Protein AF-A0A3M1G1N3-F1 (afdb_monomer)

Secondary structure (DSSP, 8-state):
-GGGHHHHHHHH-----HHHHHHHHHHHHHHGGG---TT--TTGGG-TT---HHHHHHHHHHHHTS--HHHHHHHHHT-SS-SGGGSS----HHHHT-TT---HHHHHHHHHHHHHTT--

Structure (mmCIF, N/CA/C/O backbone):
data_AF-A0A3M1G1N3-F1
#
_entry.id   AF-A0A3M1G1N3-F1
#
loop_
_atom_site.group_PDB
_atom_site.id
_atom_site.type_symbol
_atom_site.label_atom_id
_atom_site.label_alt_id
_atom_site.label_comp_id
_atom_site.label_asym_id
_atom_site.label_entity_id
_atom_site.label_seq_id
_atom_site.pdbx_PDB_ins_code
_atom_site.Cartn_x
_atom_site.Cartn_y
_atom_site.Cartn_z
_atom_site.occupancy
_atom_site.B_iso_or_equiv
_atom_site.auth_seq_id
_atom_site.auth_comp_id
_atom_site.auth_asym_id
_atom_site.auth_atom_id
_atom_site.pdbx_PDB_model_num
ATOM 1 N N . SER A 1 1 ? -2.320 10.941 13.301 1.00 56.50 1 SER A N 1
ATOM 2 C CA . SER A 1 1 ? -1.795 11.360 14.618 1.00 56.50 1 SER A CA 1
ATOM 3 C C . SER A 1 1 ? -2.964 11.698 15.524 1.00 56.50 1 SER A C 1
ATOM 5 O O . SER A 1 1 ? -3.915 12.292 15.027 1.00 56.50 1 SER A O 1
ATOM 7 N N . VAL A 1 2 ? -2.902 11.377 16.822 1.00 63.62 2 VAL A N 1
ATOM 8 C CA . VAL A 1 2 ? -3.923 11.780 17.815 1.00 63.62 2 VAL A CA 1
ATOM 9 C C . VAL A 1 2 ? -4.131 13.301 17.816 1.00 63.62 2 VAL A C 1
ATOM 11 O O . VAL A 1 2 ? -5.254 13.771 17.957 1.00 63.62 2 VAL A O 1
ATOM 14 N N . SER A 1 3 ? -3.088 14.083 17.513 1.00 65.44 3 SER A N 1
ATOM 15 C CA . SER A 1 3 ? -3.191 15.545 17.391 1.00 65.44 3 SER A CA 1
ATOM 16 C C . SER A 1 3 ? -4.186 16.024 16.323 1.00 65.44 3 SER A C 1
ATOM 18 O O . SER A 1 3 ? -4.724 17.121 16.446 1.00 65.44 3 SER A O 1
ATOM 20 N N . GLN A 1 4 ? -4.478 15.211 15.300 1.00 66.12 4 GLN A N 1
ATOM 21 C CA . GLN A 1 4 ? -5.451 15.543 14.249 1.00 66.12 4 GLN A CA 1
ATOM 22 C C . GLN A 1 4 ? -6.906 15.315 14.691 1.00 66.12 4 GLN A C 1
ATOM 24 O O . GLN A 1 4 ? -7.821 15.820 14.045 1.00 66.12 4 GLN A O 1
ATOM 29 N N . LEU A 1 5 ? -7.138 14.585 15.790 1.00 69.56 5 LEU A N 1
ATOM 30 C CA . LEU A 1 5 ? -8.483 14.308 16.304 1.00 69.56 5 LEU A CA 1
ATOM 31 C C . LEU A 1 5 ? -9.124 15.544 16.937 1.00 69.56 5 LEU A C 1
ATOM 33 O O . LEU A 1 5 ? -10.340 15.682 16.882 1.00 69.56 5 LEU A O 1
ATOM 37 N N . ASN A 1 6 ? -8.325 16.478 17.463 1.00 70.06 6 ASN A N 1
ATOM 38 C CA . ASN A 1 6 ? -8.813 17.687 18.139 1.00 70.06 6 ASN A CA 1
ATOM 39 C C . ASN A 1 6 ? -9.802 18.508 17.297 1.00 70.06 6 ASN A C 1
ATOM 41 O O . ASN A 1 6 ? -10.720 19.111 17.850 1.00 70.06 6 ASN A O 1
ATOM 45 N N . LEU A 1 7 ? -9.630 18.514 15.970 1.00 67.88 7 LEU A N 1
ATOM 46 C CA . LEU A 1 7 ? -10.535 19.200 15.051 1.00 67.88 7 LEU A CA 1
ATOM 47 C C . LEU A 1 7 ? -11.930 18.551 15.027 1.00 67.88 7 LEU A C 1
ATOM 49 O O . LEU A 1 7 ? -12.936 19.250 15.082 1.00 67.88 7 LEU A O 1
ATOM 53 N N . TYR A 1 8 ? -11.987 17.219 14.981 1.00 73.44 8 TYR A N 1
ATOM 54 C CA . TYR A 1 8 ? -13.236 16.459 14.863 1.00 73.44 8 TYR A CA 1
ATOM 55 C C . TYR A 1 8 ? -13.933 16.256 16.208 1.00 73.44 8 TYR A C 1
ATOM 57 O O . TYR A 1 8 ? -15.159 16.270 16.279 1.00 73.44 8 TYR A O 1
ATOM 65 N N . LEU A 1 9 ? -13.165 16.132 17.290 1.00 76.56 9 LEU A N 1
ATOM 66 C CA . LEU A 1 9 ? -13.700 15.931 18.635 1.00 76.56 9 LEU A CA 1
ATOM 67 C C . LEU A 1 9 ? -14.551 17.111 19.093 1.00 76.56 9 LEU A C 1
ATOM 69 O O . LEU A 1 9 ? -15.663 16.914 19.577 1.00 76.56 9 LEU A O 1
ATOM 73 N N . ARG A 1 10 ? -14.086 18.340 18.835 1.00 70.81 10 ARG A N 1
ATOM 74 C CA . ARG A 1 10 ? -14.860 19.557 19.117 1.00 70.81 10 ARG A CA 1
ATOM 75 C C . ARG A 1 10 ? -16.199 19.580 18.378 1.00 70.81 10 ARG A C 1
ATOM 77 O O . ARG A 1 10 ? -17.188 20.013 18.953 1.00 70.81 10 ARG A O 1
ATOM 84 N N . ALA A 1 11 ? -16.234 19.096 17.137 1.00 78.56 11 ALA A N 1
ATOM 85 C CA . ALA A 1 11 ? -17.455 19.037 16.334 1.00 78.56 11 ALA A CA 1
ATOM 86 C C . ALA A 1 11 ? -18.400 17.891 16.748 1.00 78.56 11 ALA A C 1
ATOM 88 O O . ALA A 1 11 ? -19.599 17.978 16.511 1.00 78.56 11 ALA A O 1
ATOM 89 N N . SER A 1 12 ? -17.878 16.829 17.371 1.00 80.12 12 SER A N 1
ATOM 90 C CA . SER A 1 12 ? -18.655 15.639 17.750 1.00 80.12 12 SER A CA 1
ATOM 91 C C . SER A 1 12 ? -19.482 15.788 19.033 1.00 80.12 12 SER A C 1
ATOM 93 O O . SER A 1 12 ? -20.348 14.959 19.294 1.00 80.12 12 SER A O 1
ATOM 95 N N . GLY A 1 13 ? -19.204 16.801 19.863 1.00 73.94 13 GLY A N 1
ATOM 96 C CA . GLY A 1 13 ? -19.862 16.992 21.165 1.00 73.94 13 GLY A CA 1
ATOM 97 C C . GLY A 1 13 ? -19.509 15.942 22.231 1.00 73.94 13 GLY A C 1
ATOM 98 O O . GLY A 1 13 ? -19.929 16.075 23.377 1.00 73.94 13 GLY A O 1
ATOM 99 N N . THR A 1 14 ? -18.719 14.921 21.887 1.00 72.44 14 THR A N 1
ATOM 100 C CA . T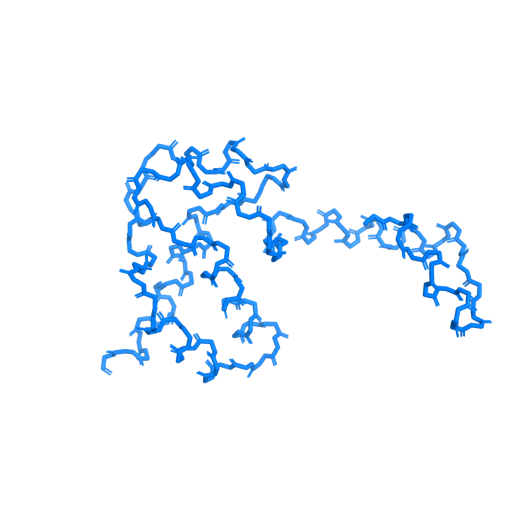HR A 1 14 ? -18.259 13.868 22.800 1.00 72.44 14 THR A CA 1
ATOM 101 C C . THR A 1 14 ? -16.837 14.133 23.290 1.00 72.44 14 THR A C 1
ATOM 103 O O . THR A 1 14 ? -15.973 14.558 22.521 1.00 72.44 14 THR A O 1
ATOM 106 N N . GLY A 1 15 ? -16.583 13.867 24.574 1.00 75.50 15 GLY A N 1
ATOM 107 C CA . GLY A 1 15 ? -15.243 13.948 25.154 1.00 75.50 15 GLY A CA 1
ATOM 108 C C . GLY A 1 15 ? -14.325 12.840 24.632 1.00 75.50 15 GLY A C 1
ATOM 109 O O . GLY A 1 15 ? -14.777 11.731 24.373 1.00 75.50 15 GLY A O 1
ATOM 110 N N . PHE A 1 16 ? -13.036 13.147 24.499 1.00 81.44 16 PHE A N 1
ATOM 111 C CA . PHE A 1 16 ? -11.978 12.186 24.188 1.00 81.44 16 PHE A CA 1
ATOM 112 C C . PHE A 1 16 ? -11.008 12.140 25.352 1.00 81.44 16 PHE A C 1
ATOM 114 O O . PHE A 1 16 ? -10.427 13.167 25.715 1.00 81.44 16 PHE A O 1
ATOM 121 N N . GLY A 1 17 ? -10.862 10.964 25.947 1.00 83.88 17 GLY A N 1
ATOM 122 C CA . GLY A 1 17 ? -10.036 10.766 27.125 1.00 83.88 17 GLY A CA 1
ATOM 123 C C . GLY A 1 17 ? -8.810 9.884 26.878 1.00 83.88 17 GLY A C 1
ATOM 124 O O . GLY A 1 17 ? -8.654 9.271 25.818 1.00 83.88 17 GLY A O 1
ATOM 125 N N . PRO A 1 18 ? -7.951 9.740 27.902 1.00 86.19 18 PRO A N 1
ATOM 126 C C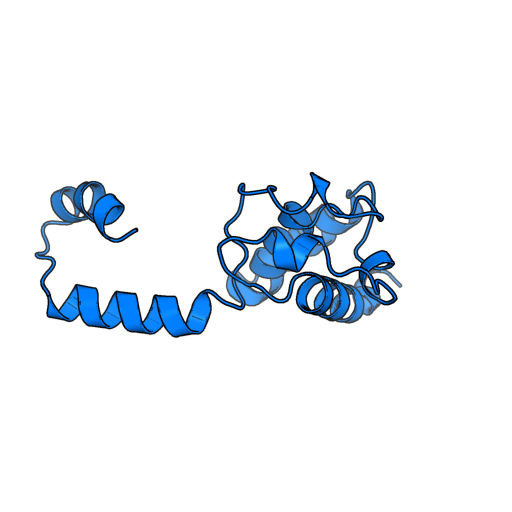A . PRO A 1 18 ? -6.794 8.844 27.859 1.00 86.19 18 PRO A CA 1
ATOM 127 C C . PRO A 1 18 ? -7.147 7.387 27.512 1.00 86.19 18 PRO A C 1
ATOM 129 O O . PRO A 1 18 ? -6.361 6.700 26.855 1.00 86.19 18 PRO A O 1
ATOM 132 N N . SER A 1 19 ? -8.330 6.917 27.924 1.00 87.62 19 SER A N 1
ATOM 133 C CA . SER A 1 19 ? -8.826 5.568 27.622 1.00 87.62 19 SER A CA 1
ATOM 134 C C . SER A 1 19 ? -9.115 5.376 26.131 1.00 87.62 19 SER A C 1
ATOM 136 O O . SER A 1 19 ? -8.691 4.373 25.556 1.00 87.62 19 SER A O 1
ATOM 138 N N . ASP A 1 20 ? -9.755 6.351 25.480 1.00 87.31 20 ASP A N 1
ATOM 139 C CA . ASP A 1 20 ? -10.011 6.320 24.033 1.00 87.31 20 ASP A CA 1
ATOM 140 C C . ASP A 1 20 ? -8.694 6.342 23.256 1.00 87.31 20 ASP A C 1
ATOM 142 O O . ASP A 1 20 ? -8.477 5.571 22.318 1.00 87.31 20 ASP A O 1
ATOM 146 N N . GLU A 1 21 ? -7.756 7.176 23.701 1.00 86.94 21 GLU A N 1
ATOM 147 C CA . GLU A 1 21 ? -6.428 7.262 23.110 1.00 86.94 21 GLU A CA 1
ATOM 148 C C . GLU A 1 21 ? -5.646 5.945 23.240 1.00 86.94 21 GLU A C 1
ATOM 150 O O . GLU A 1 21 ? -4.966 5.520 22.303 1.00 86.94 21 GLU A O 1
ATOM 155 N N . ALA A 1 22 ? -5.753 5.256 24.380 1.00 88.81 22 ALA A N 1
ATOM 156 C CA . ALA A 1 22 ? -5.141 3.945 24.573 1.00 88.81 22 ALA A CA 1
ATOM 157 C C .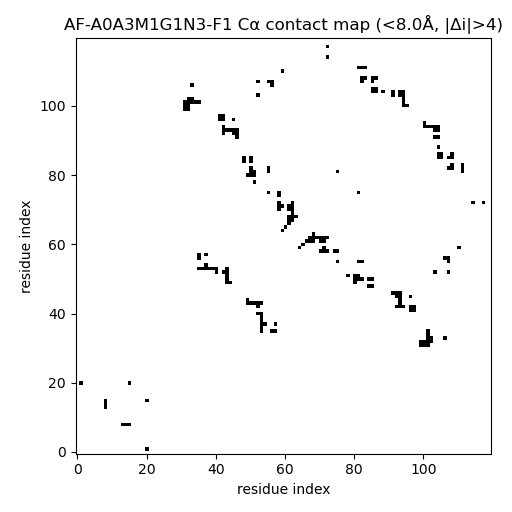 ALA A 1 22 ? -5.705 2.900 23.596 1.00 88.81 22 ALA A C 1
ATOM 159 O O . ALA A 1 22 ? -4.937 2.125 23.015 1.00 88.81 22 ALA A O 1
ATOM 160 N N . VAL A 1 23 ? -7.020 2.918 23.356 1.00 89.94 23 VAL A N 1
ATOM 161 C CA . VAL A 1 23 ? -7.668 2.058 22.357 1.00 89.94 23 VAL A CA 1
ATOM 162 C C . VAL A 1 23 ? -7.145 2.374 20.954 1.00 89.94 23 VAL A C 1
ATOM 164 O O . VAL A 1 23 ? -6.721 1.462 20.240 1.00 89.94 23 VAL A O 1
ATOM 167 N N . LEU A 1 24 ? -7.089 3.651 20.568 1.00 88.94 24 LEU A N 1
ATOM 168 C CA . LEU A 1 24 ? -6.584 4.055 19.253 1.00 88.94 24 LEU A CA 1
ATOM 169 C C . LEU A 1 24 ? -5.119 3.661 19.038 1.00 88.94 24 LEU A C 1
ATOM 171 O O . LEU A 1 24 ? -4.788 3.122 17.982 1.00 88.94 24 LEU A O 1
ATOM 175 N N . ARG A 1 25 ? -4.251 3.838 20.042 1.00 87.56 25 ARG A N 1
ATOM 176 C CA . ARG A 1 25 ? -2.847 3.391 19.981 1.00 87.56 25 ARG A CA 1
ATOM 177 C C . ARG A 1 25 ? -2.725 1.881 19.787 1.00 87.56 25 ARG A C 1
ATOM 179 O O . ARG A 1 25 ? -1.857 1.423 19.043 1.00 87.56 25 ARG A O 1
ATOM 186 N N . LYS A 1 26 ? -3.601 1.092 20.421 1.00 88.88 26 LYS A N 1
ATOM 187 C CA . LYS A 1 26 ? -3.636 -0.366 20.234 1.00 88.88 26 LYS A CA 1
ATOM 188 C C . LYS A 1 26 ? -3.963 -0.725 18.783 1.00 88.88 26 LYS A C 1
ATOM 190 O O . LYS A 1 26 ? -3.250 -1.533 18.191 1.00 88.88 26 LYS A O 1
ATOM 195 N N . TYR A 1 27 ? -4.986 -0.103 18.196 1.00 87.81 27 TYR A N 1
ATOM 196 C CA . TYR A 1 27 ? -5.330 -0.321 16.788 1.00 87.81 27 TYR A CA 1
ATOM 197 C C . TYR A 1 27 ? -4.235 0.167 15.838 1.00 87.81 27 TYR A C 1
ATOM 199 O O . TYR A 1 27 ? -3.902 -0.536 14.886 1.00 87.81 27 TYR A O 1
ATOM 207 N N . GLU A 1 28 ? -3.623 1.321 16.109 1.00 86.31 28 GLU A N 1
ATOM 208 C CA . GLU A 1 28 ? -2.507 1.829 15.312 1.00 86.31 28 GLU A CA 1
ATOM 209 C C . GLU A 1 28 ? -1.352 0.825 15.275 1.00 86.31 28 GLU A C 1
ATOM 211 O O . GLU A 1 28 ? -0.855 0.512 14.192 1.00 86.31 28 GLU A O 1
ATOM 216 N N . LYS A 1 29 ? -0.969 0.256 16.423 1.00 84.88 29 LYS A N 1
ATOM 217 C CA . LYS A 1 29 ? 0.111 -0.735 16.501 1.00 84.88 29 LYS A CA 1
ATOM 218 C C . LYS A 1 29 ? -0.183 -1.994 15.680 1.00 84.88 29 LYS A C 1
ATOM 220 O O . LYS A 1 29 ? 0.725 -2.533 15.055 1.00 84.88 29 LYS A O 1
ATOM 225 N N . VAL A 1 30 ? -1.434 -2.455 15.673 1.00 84.94 30 VAL A N 1
ATOM 226 C CA . VAL A 1 30 ? -1.840 -3.678 14.959 1.00 84.94 30 VAL A CA 1
ATOM 227 C C . VAL A 1 30 ? -1.974 -3.442 13.453 1.00 84.94 30 VAL A C 1
ATOM 229 O O . VAL A 1 30 ? -1.605 -4.305 12.661 1.00 84.94 30 VAL A O 1
ATOM 232 N N . LEU A 1 31 ? -2.493 -2.284 13.040 1.00 84.31 31 LEU A N 1
ATOM 233 C CA . LEU A 1 31 ? -2.855 -2.036 11.642 1.00 84.31 31 LEU A CA 1
ATOM 234 C C . LEU A 1 31 ? -1.736 -1.384 10.821 1.00 84.31 31 LEU A C 1
ATOM 236 O O . LEU A 1 31 ? -1.723 -1.526 9.598 1.00 84.31 31 LEU A O 1
ATOM 240 N N . SER A 1 32 ? -0.796 -0.673 11.454 1.00 82.75 32 SER A N 1
ATOM 241 C CA . SER A 1 32 ? 0.164 0.170 10.723 1.00 82.75 32 SER A CA 1
ATOM 242 C C . SER A 1 32 ? 1.069 -0.603 9.768 1.00 82.75 32 SER A C 1
ATOM 244 O O . SER A 1 32 ? 1.356 -0.097 8.691 1.00 82.75 32 SER A O 1
ATOM 246 N N . SER A 1 33 ? 1.462 -1.836 10.098 1.00 83.38 33 SER A N 1
ATOM 247 C CA . SER A 1 33 ? 2.359 -2.656 9.265 1.00 83.38 33 SER A CA 1
ATOM 248 C C . SER A 1 33 ? 1.696 -3.258 8.015 1.00 83.38 33 SER A C 1
ATOM 250 O O . SER A 1 33 ? 2.398 -3.741 7.123 1.00 83.38 33 SER A O 1
ATOM 252 N N . ASN A 1 34 ? 0.364 -3.190 7.906 1.00 85.19 34 ASN A N 1
ATOM 253 C CA . ASN A 1 34 ? -0.417 -3.690 6.763 1.00 85.19 34 ASN A CA 1
ATOM 254 C C . ASN A 1 34 ? -1.226 -2.578 6.062 1.00 85.19 34 ASN A C 1
ATOM 256 O O . ASN A 1 34 ? -1.965 -2.838 5.111 1.00 85.19 34 ASN A O 1
ATOM 260 N N . TYR A 1 35 ? -1.095 -1.327 6.514 1.00 88.69 35 TYR A N 1
ATOM 261 C CA . TYR A 1 35 ? -1.835 -0.196 5.968 1.00 88.69 35 TYR A CA 1
ATOM 262 C C . TYR A 1 35 ? -0.901 0.830 5.327 1.00 88.69 35 TYR A C 1
ATOM 264 O O . TYR A 1 35 ? -0.199 1.586 6.000 1.00 88.69 35 TYR A O 1
ATOM 272 N N . CYS A 1 36 ? -0.935 0.895 3.996 1.00 92.75 36 CYS A N 1
ATOM 273 C CA . CYS A 1 36 ? -0.312 1.985 3.256 1.00 92.75 36 CYS A CA 1
ATOM 274 C C . CYS A 1 36 ? -1.158 3.247 3.419 1.00 92.75 36 CYS A C 1
ATOM 276 O O . CYS A 1 36 ? -2.316 3.265 3.010 1.00 92.75 36 CYS A O 1
ATOM 278 N N . ARG A 1 37 ? -0.579 4.302 4.001 1.00 90.25 37 ARG A N 1
ATOM 279 C CA . ARG A 1 37 ? -1.244 5.602 4.145 1.00 90.25 37 ARG A CA 1
ATOM 280 C C . ARG A 1 37 ? -1.356 6.251 2.753 1.00 90.25 37 ARG A C 1
ATOM 282 O O . ARG A 1 37 ? -0.316 6.599 2.181 1.00 90.25 37 ARG A O 1
ATOM 289 N N . PRO A 1 38 ? -2.571 6.392 2.186 1.00 85.12 38 PRO A N 1
ATOM 290 C CA . PRO A 1 38 ? -2.738 6.912 0.832 1.00 85.12 38 PRO A CA 1
ATOM 291 C C . PRO A 1 38 ? -2.137 8.314 0.690 1.00 85.12 38 PRO A C 1
ATOM 293 O O . PRO A 1 38 ? -2.241 9.127 1.605 1.00 85.12 38 PRO A O 1
ATOM 296 N N . GLY A 1 39 ? -1.507 8.590 -0.454 1.00 81.81 39 GLY A N 1
ATOM 297 C CA . GLY A 1 39 ? -0.910 9.897 -0.760 1.00 81.81 39 GLY A CA 1
ATOM 298 C C . GLY A 1 39 ? 0.509 10.128 -0.223 1.00 81.81 39 GLY A C 1
ATOM 299 O O . GLY A 1 39 ? 1.049 11.206 -0.427 1.00 81.81 39 GLY A O 1
ATOM 300 N N . CYS A 1 40 ? 1.135 9.145 0.438 1.00 91.06 40 CYS A N 1
ATOM 301 C CA . CYS A 1 40 ? 2.515 9.278 0.922 1.00 91.06 40 CYS A CA 1
ATOM 302 C C . CYS A 1 40 ? 3.562 9.213 -0.208 1.00 91.06 40 CYS A C 1
ATOM 304 O O . CYS A 1 40 ? 4.437 10.068 -0.267 1.00 91.06 40 CYS A O 1
ATOM 306 N N . SER A 1 41 ? 3.503 8.192 -1.077 1.00 93.06 41 SER A N 1
ATOM 307 C CA . SER A 1 41 ? 4.384 7.966 -2.248 1.00 93.06 41 SER A CA 1
ATOM 308 C C . SER A 1 41 ? 5.914 8.005 -2.041 1.00 93.06 41 SER A C 1
ATOM 310 O O . SER A 1 41 ? 6.655 7.724 -2.978 1.00 93.06 41 SER A O 1
ATOM 312 N N . LEU A 1 42 ? 6.425 8.222 -0.822 1.00 94.12 42 LEU A N 1
ATOM 313 C CA . LEU A 1 42 ? 7.867 8.310 -0.518 1.00 94.12 42 LEU A CA 1
ATOM 314 C C . LEU A 1 42 ? 8.678 7.089 -0.978 1.00 94.12 42 LEU A C 1
ATOM 316 O O . LEU A 1 42 ? 9.852 7.198 -1.318 1.00 94.12 42 LEU A O 1
ATOM 320 N N . CYS A 1 43 ? 8.048 5.916 -0.992 1.00 95.31 43 CYS A N 1
ATOM 321 C CA . CYS A 1 43 ? 8.687 4.662 -1.369 1.00 95.31 43 CYS A CA 1
ATOM 322 C C . CYS A 1 43 ? 8.856 4.473 -2.889 1.00 95.31 43 CYS A C 1
ATOM 324 O O . CYS A 1 43 ? 9.661 3.640 -3.307 1.00 95.31 43 CYS A O 1
ATOM 326 N N . GLU A 1 44 ? 8.112 5.221 -3.713 1.00 94.81 44 GLU A N 1
ATOM 327 C CA . GLU A 1 44 ? 8.037 5.000 -5.165 1.00 94.81 44 GLU A CA 1
ATOM 328 C C . GLU A 1 44 ? 9.334 5.421 -5.865 1.00 94.81 44 GLU A C 1
ATOM 330 O O . GLU A 1 44 ? 9.815 4.705 -6.738 1.00 94.81 44 GLU A O 1
ATOM 335 N N . THR A 1 45 ? 9.986 6.492 -5.395 1.00 95.12 45 THR A N 1
ATOM 336 C CA . THR A 1 45 ? 11.291 6.955 -5.913 1.00 95.12 45 THR A CA 1
ATOM 337 C C . THR A 1 45 ? 12.433 5.967 -5.666 1.00 95.12 45 THR A C 1
ATOM 339 O O . THR A 1 45 ? 13.486 6.063 -6.289 1.00 95.12 45 THR A O 1
ATOM 342 N N . ARG A 1 46 ? 12.242 5.003 -4.757 1.00 96.19 46 ARG A N 1
ATOM 343 C CA . ARG A 1 46 ? 13.215 3.944 -4.450 1.00 96.19 46 ARG A CA 1
ATOM 344 C C . ARG A 1 46 ? 12.899 2.625 -5.147 1.00 96.19 46 ARG A C 1
ATOM 346 O O . ARG A 1 46 ? 13.640 1.661 -4.971 1.00 96.19 46 ARG A O 1
ATOM 353 N N . CYS A 1 47 ? 11.800 2.541 -5.893 1.00 95.88 47 CYS A N 1
ATOM 354 C CA . CYS A 1 47 ? 11.426 1.322 -6.590 1.00 95.88 47 CYS A CA 1
ATOM 355 C C . CYS A 1 47 ? 12.214 1.210 -7.909 1.00 95.88 47 CYS A C 1
ATOM 357 O O . CYS A 1 47 ? 11.952 2.000 -8.815 1.00 95.88 47 CYS A O 1
ATOM 359 N N . PRO A 1 48 ? 13.122 0.225 -8.073 1.00 94.31 48 PRO A N 1
ATOM 360 C CA . PRO A 1 48 ? 13.846 0.044 -9.339 1.00 94.31 48 PRO A CA 1
ATOM 361 C C . PRO A 1 48 ? 12.913 -0.365 -10.485 1.00 94.31 48 PRO A C 1
ATOM 363 O O . PRO A 1 48 ? 13.205 -0.126 -11.647 1.00 94.31 48 PRO A O 1
ATOM 366 N N . GLU A 1 49 ? 11.769 -0.955 -10.140 1.00 94.56 49 GLU A N 1
ATOM 367 C CA . GLU A 1 49 ? 10.730 -1.342 -11.082 1.00 94.56 49 GLU A CA 1
ATOM 368 C C . GLU A 1 49 ? 9.735 -0.211 -11.355 1.00 94.56 49 GLU A C 1
ATOM 370 O O . GLU A 1 49 ? 8.814 -0.421 -12.127 1.00 94.56 49 GLU A O 1
ATOM 375 N N . SER A 1 50 ? 9.842 0.961 -10.724 1.00 95.06 50 SER A N 1
ATOM 376 C CA . SER A 1 50 ? 8.868 2.054 -10.904 1.00 95.06 50 SER A CA 1
ATOM 377 C C . SER A 1 50 ? 7.402 1.620 -10.699 1.00 95.06 50 SER A C 1
ATOM 379 O O . SER A 1 50 ? 6.496 2.099 -11.375 1.00 95.06 50 SER A O 1
ATOM 381 N N . VAL A 1 51 ? 7.153 0.680 -9.780 1.00 96.00 51 VAL A N 1
ATOM 382 C CA . VAL A 1 51 ? 5.797 0.212 -9.456 1.00 96.00 51 VAL A CA 1
ATOM 383 C C . VAL A 1 51 ? 5.042 1.326 -8.716 1.00 96.00 51 VAL A C 1
ATOM 385 O O . VAL A 1 51 ? 5.569 1.835 -7.721 1.00 96.00 51 VAL A O 1
ATOM 388 N N . PRO A 1 52 ? 3.802 1.676 -9.118 1.00 96.06 52 PRO A N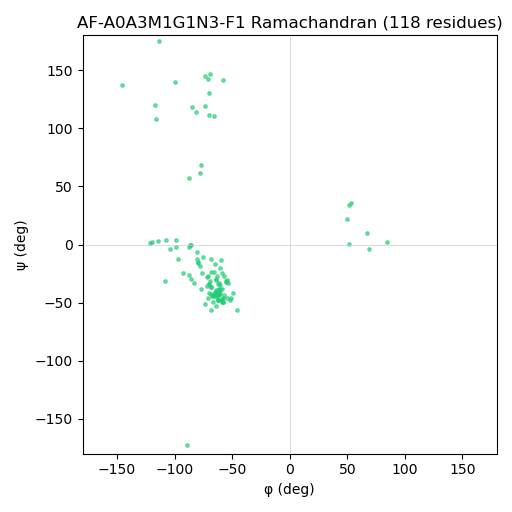 1
ATOM 389 C CA . PRO A 1 52 ? 2.994 2.703 -8.456 1.00 96.06 52 PRO A CA 1
ATOM 390 C C . PRO A 1 52 ? 2.374 2.175 -7.149 1.00 96.06 52 PRO A C 1
ATOM 392 O O . PRO A 1 52 ? 1.162 1.955 -7.042 1.00 96.06 52 PRO A O 1
ATOM 395 N N . VAL A 1 53 ? 3.226 1.918 -6.152 1.00 96.12 53 VAL A N 1
ATOM 396 C CA . VAL A 1 53 ? 2.890 1.281 -4.869 1.00 96.12 53 VAL A CA 1
ATOM 397 C C . VAL A 1 53 ? 1.697 1.942 -4.182 1.00 96.12 53 VAL A C 1
ATOM 399 O O . VAL A 1 53 ? 0.801 1.234 -3.716 1.00 96.12 53 VAL A O 1
ATOM 402 N N . ALA A 1 54 ? 1.661 3.276 -4.113 1.00 95.75 54 ALA A N 1
ATOM 403 C CA . ALA A 1 54 ? 0.612 3.992 -3.392 1.00 95.75 54 ALA A CA 1
ATOM 404 C C . ALA A 1 54 ? -0.763 3.756 -4.032 1.00 95.75 54 ALA A C 1
ATOM 406 O O . ALA A 1 54 ? -1.754 3.549 -3.329 1.00 95.75 54 ALA A O 1
ATOM 407 N N . ASN A 1 55 ? -0.825 3.716 -5.366 1.00 96.38 55 ASN A N 1
ATOM 408 C CA . ASN A 1 55 ? -2.060 3.424 -6.087 1.00 96.38 55 ASN A CA 1
ATOM 409 C C . ASN A 1 55 ? -2.478 1.963 -5.937 1.00 96.38 55 ASN A C 1
ATOM 411 O O . ASN A 1 55 ? -3.636 1.696 -5.624 1.00 96.38 55 ASN A O 1
ATOM 415 N N . ILE A 1 56 ? -1.545 1.023 -6.102 1.00 96.75 56 ILE A N 1
ATOM 416 C CA . ILE A 1 56 ? -1.834 -0.408 -5.965 1.00 96.75 56 ILE A CA 1
ATOM 417 C C . ILE A 1 56 ? -2.388 -0.717 -4.571 1.00 96.75 56 ILE A C 1
ATOM 419 O O . ILE A 1 56 ? -3.435 -1.350 -4.449 1.00 96.75 56 ILE A O 1
ATOM 423 N N . LEU A 1 57 ? -1.730 -0.238 -3.511 1.00 96.44 57 LEU A N 1
ATOM 424 C CA . LEU A 1 57 ? -2.170 -0.508 -2.141 1.00 96.44 57 LEU A CA 1
ATOM 425 C C . LEU A 1 57 ? -3.457 0.248 -1.774 1.00 96.44 57 LEU A C 1
ATOM 427 O O . LEU A 1 57 ? -4.249 -0.262 -0.981 1.00 96.44 57 LEU A O 1
ATOM 431 N N . ARG A 1 58 ? -3.736 1.397 -2.403 1.00 96.50 58 ARG A N 1
ATOM 432 C CA . ARG A 1 58 ? -5.048 2.057 -2.310 1.00 96.50 58 ARG A CA 1
ATOM 433 C C . ARG A 1 58 ? -6.153 1.214 -2.947 1.00 96.50 58 ARG A C 1
ATOM 435 O O . ARG A 1 58 ? -7.214 1.056 -2.351 1.00 96.50 58 ARG A O 1
ATOM 442 N N . TYR A 1 59 ? -5.919 0.638 -4.122 1.00 97.25 59 TYR A N 1
ATOM 443 C CA . TYR A 1 59 ? -6.910 -0.217 -4.783 1.00 97.25 59 TYR A CA 1
ATOM 444 C C . TYR A 1 59 ? -7.100 -1.545 -4.046 1.00 97.25 59 TYR A C 1
ATOM 446 O O . TYR A 1 59 ? -8.229 -2.022 -3.930 1.00 97.25 59 TYR A O 1
ATOM 454 N N . ARG A 1 60 ? -6.037 -2.091 -3.443 1.00 96.62 60 ARG A N 1
ATOM 455 C CA . ARG A 1 60 ? -6.151 -3.192 -2.479 1.00 96.62 60 ARG A CA 1
ATOM 456 C C . ARG A 1 60 ? -7.111 -2.844 -1.348 1.00 96.62 60 ARG A C 1
ATOM 458 O O . ARG A 1 60 ? -7.968 -3.660 -1.030 1.00 96.62 60 ARG A O 1
ATOM 465 N N . HIS A 1 61 ? -7.002 -1.645 -0.781 1.00 95.06 61 HIS A N 1
ATOM 466 C CA . HIS A 1 61 ? -7.894 -1.181 0.284 1.00 95.06 61 HIS A CA 1
ATOM 467 C C . HIS A 1 61 ? -9.348 -1.045 -0.192 1.00 95.06 61 HIS A C 1
ATOM 469 O O . HIS A 1 61 ? -10.261 -1.515 0.483 1.00 95.06 61 HIS A O 1
ATOM 475 N N . TYR A 1 62 ? -9.582 -0.496 -1.391 1.00 96.81 62 TYR A N 1
ATOM 476 C CA . TYR A 1 62 ? -10.925 -0.460 -1.990 1.00 96.81 62 TYR A CA 1
ATOM 477 C C . TYR A 1 62 ? -11.531 -1.861 -2.118 1.00 96.81 62 TYR A C 1
ATOM 479 O O . TYR A 1 62 ? -12.686 -2.065 -1.751 1.00 96.81 62 TYR A O 1
ATOM 487 N N . HIS A 1 63 ? -10.740 -2.836 -2.570 1.00 97.12 63 HIS A N 1
ATOM 488 C CA . HIS A 1 63 ? -11.189 -4.216 -2.709 1.00 97.12 63 HIS A CA 1
ATOM 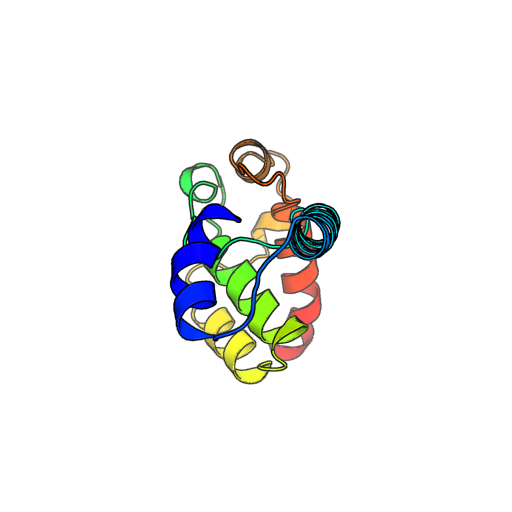489 C C . HIS A 1 63 ? -11.452 -4.880 -1.348 1.00 97.12 63 HIS A C 1
ATOM 491 O O . HIS A 1 63 ? -12.548 -5.380 -1.117 1.00 97.12 63 HIS A O 1
ATOM 497 N N . LEU A 1 64 ? -10.459 -4.901 -0.456 1.00 94.50 64 LEU A N 1
ATOM 498 C CA . LEU A 1 64 ? -10.481 -5.744 0.743 1.00 94.50 64 LEU A CA 1
ATOM 499 C C . LEU A 1 64 ? -11.194 -5.103 1.936 1.00 94.50 64 LEU A C 1
ATOM 501 O O . LEU A 1 64 ? -11.732 -5.821 2.771 1.00 94.50 64 LEU A O 1
ATOM 505 N N . ASN A 1 65 ? -11.187 -3.773 2.038 1.00 93.06 65 ASN A N 1
ATOM 506 C CA . ASN A 1 65 ? -11.684 -3.067 3.219 1.00 93.06 65 ASN A CA 1
ATOM 507 C C . ASN A 1 65 ? -13.004 -2.340 2.962 1.00 93.06 65 ASN A C 1
ATOM 509 O O . ASN A 1 65 ? -13.806 -2.223 3.883 1.00 93.06 65 ASN A O 1
ATOM 513 N N . TYR A 1 66 ? -13.240 -1.853 1.740 1.00 95.19 66 TYR A N 1
ATOM 514 C CA . TYR A 1 66 ? -14.467 -1.116 1.400 1.00 95.19 66 TYR A CA 1
ATOM 515 C C . TYR A 1 66 ? -15.479 -1.934 0.593 1.00 95.19 66 TYR A C 1
ATOM 517 O O . TYR A 1 66 ? -16.558 -1.431 0.295 1.00 95.19 66 TYR A O 1
ATOM 525 N N . GLY A 1 67 ? -15.149 -3.170 0.202 1.00 96.56 67 GLY A N 1
ATOM 526 C CA . GLY A 1 67 ? -16.017 -3.995 -0.646 1.00 96.56 67 GLY A CA 1
ATOM 527 C C . GLY A 1 67 ? -16.194 -3.452 -2.072 1.00 96.56 67 GLY A C 1
ATOM 528 O O . GLY A 1 67 ? -17.007 -3.958 -2.839 1.00 96.56 67 GLY A O 1
ATOM 529 N N . GLN A 1 68 ? -15.412 -2.446 -2.468 1.00 98.06 68 GLN A N 1
ATOM 530 C CA . GLN A 1 68 ? -15.478 -1.769 -3.764 1.00 98.06 68 GLN A CA 1
ATOM 531 C C . GLN A 1 68 ? -14.606 -2.492 -4.799 1.00 98.06 68 GLN A C 1
ATOM 533 O O . GLN A 1 68 ? -13.680 -1.924 -5.385 1.00 98.06 68 GLN A O 1
ATOM 538 N N . LYS A 1 69 ? -14.887 -3.783 -5.006 1.00 97.50 69 LYS A N 1
ATOM 539 C CA . LYS A 1 69 ? -14.101 -4.661 -5.885 1.00 97.50 69 LYS A CA 1
ATOM 540 C C . LYS A 1 69 ? -14.025 -4.136 -7.321 1.00 97.50 69 LYS A C 1
ATOM 542 O O . LYS A 1 69 ? -12.926 -4.032 -7.861 1.00 97.50 69 LYS A O 1
ATOM 547 N N . ASP A 1 70 ? -15.152 -3.777 -7.931 1.00 97.75 70 ASP A N 1
ATOM 548 C CA . ASP A 1 70 ? -15.171 -3.360 -9.340 1.00 97.75 70 ASP A CA 1
ATOM 549 C C . ASP A 1 70 ? -14.391 -2.065 -9.561 1.00 97.75 70 ASP A C 1
ATOM 551 O O . ASP A 1 70 ? -13.593 -1.975 -10.495 1.00 97.75 70 ASP A O 1
ATOM 555 N N . LEU A 1 71 ? -14.534 -1.098 -8.649 1.00 98.00 71 LEU A N 1
ATOM 556 C CA . LEU A 1 71 ? -13.743 0.131 -8.661 1.00 98.00 71 LEU A CA 1
ATOM 557 C C . LEU A 1 71 ? -12.243 -0.174 -8.569 1.00 98.00 71 LEU A C 1
ATOM 559 O O . LEU A 1 71 ? -11.457 0.374 -9.343 1.00 98.00 71 LEU A O 1
ATOM 563 N N . ALA A 1 72 ? -11.845 -1.058 -7.650 1.00 98.00 72 ALA A N 1
ATOM 564 C CA . ALA A 1 72 ? -10.451 -1.448 -7.473 1.00 98.00 72 ALA A CA 1
ATOM 565 C C . ALA A 1 72 ? -9.863 -2.080 -8.742 1.00 98.00 72 ALA A C 1
ATOM 567 O O . ALA A 1 72 ? -8.785 -1.682 -9.181 1.00 98.00 72 ALA A O 1
ATOM 568 N N . LEU A 1 73 ? -10.574 -3.033 -9.353 1.00 98.19 73 LEU A N 1
ATOM 569 C CA . LEU A 1 73 ? -10.109 -3.736 -10.551 1.00 98.19 73 LEU A CA 1
ATOM 570 C C . LEU A 1 73 ? -10.061 -2.812 -11.775 1.00 98.19 73 LEU A C 1
ATOM 572 O O . LEU A 1 73 ? -9.078 -2.831 -12.514 1.00 98.19 73 LEU A O 1
ATOM 576 N N . GLN A 1 74 ? -11.076 -1.965 -11.973 1.00 97.81 74 GLN A N 1
ATOM 577 C CA . GLN A 1 74 ? -11.085 -0.977 -13.058 1.00 97.81 74 GLN A CA 1
ATOM 578 C C . GLN A 1 74 ? -9.948 0.037 -12.912 1.00 97.81 74 GLN A C 1
ATOM 580 O O . GLN A 1 74 ? -9.290 0.378 -13.893 1.00 97.81 74 GLN A O 1
ATOM 585 N N . ALA A 1 75 ? -9.694 0.517 -11.693 1.00 97.81 75 ALA A N 1
ATOM 586 C CA . ALA A 1 75 ? -8.601 1.443 -11.439 1.00 97.81 75 ALA A CA 1
ATOM 587 C C . ALA A 1 75 ? -7.227 0.773 -11.609 1.00 97.81 75 ALA A C 1
ATOM 589 O O . ALA A 1 75 ? -6.319 1.399 -12.153 1.00 97.81 75 ALA A O 1
ATOM 590 N N . TYR A 1 76 ? -7.093 -0.499 -11.218 1.00 97.75 76 TYR A N 1
ATOM 591 C CA . TYR A 1 76 ? -5.871 -1.282 -11.399 1.00 97.75 76 TYR A CA 1
ATOM 592 C C . TYR A 1 76 ? -5.524 -1.510 -12.874 1.00 97.75 76 TYR A C 1
ATOM 594 O O . TYR A 1 76 ? -4.380 -1.297 -13.262 1.00 97.75 76 TYR A O 1
ATOM 602 N N . ARG A 1 77 ? -6.512 -1.856 -13.715 1.00 96.62 77 ARG A N 1
ATOM 603 C CA . ARG A 1 77 ? -6.325 -2.038 -15.171 1.00 96.62 77 ARG A CA 1
ATOM 604 C C . ARG A 1 77 ? -5.767 -0.802 -15.878 1.00 96.62 77 ARG A C 1
ATOM 606 O O . ARG A 1 77 ? -5.140 -0.936 -16.918 1.00 96.62 77 ARG A O 1
ATOM 613 N N . ARG A 1 78 ? -6.021 0.395 -15.341 1.00 96.50 78 ARG A N 1
ATOM 614 C CA . ARG A 1 78 ? -5.578 1.674 -15.922 1.00 96.50 78 ARG A CA 1
ATOM 615 C C . ARG A 1 78 ? -4.170 2.092 -15.486 1.00 96.50 78 ARG A C 1
ATOM 617 O O . ARG A 1 78 ? -3.720 3.169 -15.866 1.00 96.50 78 ARG A O 1
ATOM 624 N N . LEU A 1 79 ? -3.492 1.305 -14.650 1.00 96.12 79 LEU A N 1
ATOM 625 C CA . LEU A 1 79 ? -2.128 1.616 -14.233 1.00 96.12 79 LEU A CA 1
ATOM 626 C C . LEU A 1 79 ? -1.146 1.422 -15.389 1.00 96.12 79 LEU A C 1
ATOM 628 O O . LEU A 1 79 ? -1.246 0.470 -16.152 1.00 96.12 79 LEU A O 1
ATOM 632 N N . HIS A 1 80 ? -0.149 2.301 -15.461 1.00 94.38 80 HIS A N 1
ATOM 633 C CA . HIS A 1 80 ? 0.949 2.191 -16.426 1.00 94.38 80 HIS A CA 1
ATOM 634 C C . HIS A 1 80 ? 1.872 0.995 -16.140 1.00 94.38 80 HIS A C 1
ATOM 636 O O . HIS A 1 80 ? 2.565 0.524 -17.036 1.00 94.38 80 HIS A O 1
ATOM 642 N N . LYS A 1 81 ? 1.906 0.521 -14.889 1.00 95.62 81 LYS A N 1
ATOM 643 C CA . LYS A 1 81 ? 2.653 -0.662 -14.466 1.00 95.62 81 LYS A CA 1
ATOM 644 C C . LYS A 1 81 ? 1.897 -1.384 -13.358 1.00 95.62 81 LYS A C 1
ATOM 646 O O . LYS A 1 81 ? 1.346 -0.750 -12.455 1.00 95.62 81 LYS A O 1
ATOM 651 N N . ASP A 1 82 ? 1.855 -2.706 -13.454 1.00 95.88 82 ASP A N 1
ATOM 652 C CA . ASP A 1 82 ? 1.188 -3.567 -12.486 1.00 95.88 82 ASP A CA 1
ATOM 653 C C . ASP A 1 82 ? 2.138 -3.991 -11.344 1.00 95.88 82 ASP A C 1
ATOM 655 O O . ASP A 1 82 ? 3.246 -3.477 -11.180 1.00 95.88 82 ASP A O 1
ATOM 659 N N . GLY A 1 83 ? 1.672 -4.908 -10.498 1.00 96.12 83 GLY A N 1
ATOM 660 C CA . GLY A 1 83 ? 2.409 -5.400 -9.334 1.00 96.12 83 GLY A CA 1
ATOM 661 C C . GLY A 1 83 ? 3.374 -6.549 -9.632 1.00 96.12 83 GLY A C 1
ATOM 662 O O . GLY A 1 83 ? 4.026 -7.021 -8.700 1.00 96.12 83 GLY A O 1
ATOM 663 N N . SER A 1 84 ? 3.478 -7.010 -10.883 1.00 95.69 84 SER A N 1
ATOM 664 C CA . SER A 1 84 ? 4.278 -8.188 -11.250 1.00 95.69 84 SER A CA 1
ATOM 665 C C . SER A 1 84 ? 5.763 -8.015 -10.914 1.00 95.69 84 SER A C 1
ATOM 667 O O . SER A 1 84 ? 6.403 -8.948 -10.430 1.00 95.69 84 SER A O 1
ATOM 669 N N . GLY A 1 85 ? 6.298 -6.794 -11.041 1.00 93.81 85 GLY A N 1
ATOM 670 C CA . GLY A 1 85 ? 7.683 -6.471 -10.676 1.00 93.81 85 GLY A CA 1
ATOM 671 C C . GLY A 1 85 ? 8.010 -6.710 -9.195 1.00 93.81 85 GLY A C 1
ATOM 672 O O . GLY A 1 85 ? 9.169 -6.894 -8.833 1.00 93.81 85 GLY A O 1
ATOM 673 N N . CYS A 1 86 ? 7.008 -6.765 -8.310 1.00 95.56 86 CYS A N 1
ATOM 674 C CA . CYS A 1 86 ? 7.221 -7.094 -6.900 1.00 95.56 86 CYS A CA 1
ATOM 675 C C . CYS A 1 86 ? 7.361 -8.601 -6.630 1.00 95.56 86 CYS A C 1
ATOM 677 O O . CYS A 1 86 ? 7.778 -8.962 -5.529 1.00 95.56 86 CYS A O 1
ATOM 679 N N . GLU A 1 87 ? 7.048 -9.484 -7.587 1.00 93.56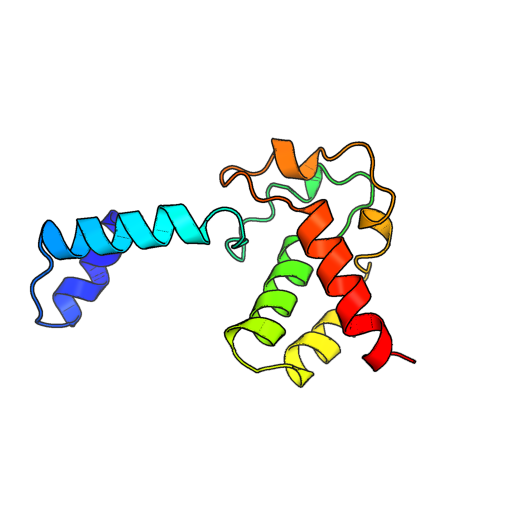 87 GLU A N 1
ATOM 680 C CA . GLU A 1 87 ? 7.132 -10.938 -7.391 1.00 93.56 87 GLU A CA 1
ATOM 681 C C . GLU A 1 87 ? 8.578 -11.434 -7.237 1.00 93.56 87 GLU A C 1
ATOM 683 O O . GLU A 1 87 ? 8.839 -12.317 -6.421 1.00 93.56 87 GLU A O 1
ATOM 688 N N . SER A 1 88 ? 9.519 -10.835 -7.971 1.00 90.75 88 SER A N 1
ATOM 689 C CA . SER A 1 88 ? 10.940 -11.214 -8.001 1.00 90.75 88 SER A CA 1
ATOM 690 C C . SER A 1 88 ? 11.880 -10.137 -7.437 1.00 90.75 88 SER A C 1
ATOM 692 O O . SER A 1 88 ? 13.099 -10.319 -7.428 1.00 90.75 88 SER A O 1
ATOM 694 N N . CYS A 1 89 ? 11.339 -9.023 -6.926 1.00 93.00 89 CYS A N 1
ATOM 695 C CA . CYS A 1 89 ? 12.125 -7.889 -6.436 1.00 93.00 89 CYS A CA 1
ATOM 696 C C . CYS A 1 89 ? 12.958 -8.245 -5.189 1.00 93.00 89 CYS A C 1
ATOM 698 O O . CYS A 1 89 ? 12.434 -8.432 -4.082 1.00 93.00 89 CYS A O 1
ATOM 700 N N . ARG A 1 90 ? 14.284 -8.287 -5.372 1.00 92.00 90 ARG A N 1
ATOM 701 C CA . ARG A 1 90 ? 15.266 -8.576 -4.312 1.00 92.00 90 ARG A CA 1
ATOM 702 C C . ARG A 1 90 ? 15.723 -7.341 -3.539 1.00 92.00 90 ARG A C 1
ATOM 704 O O . ARG A 1 90 ? 16.107 -7.471 -2.386 1.00 92.00 90 ARG A O 1
ATOM 711 N N . THR A 1 91 ? 15.674 -6.152 -4.144 1.00 93.38 91 THR A N 1
ATOM 712 C CA . THR A 1 91 ? 16.252 -4.935 -3.545 1.00 93.38 91 THR A CA 1
ATOM 713 C C . THR A 1 91 ? 15.469 -4.443 -2.336 1.00 93.38 91 THR A C 1
ATOM 715 O O . THR A 1 91 ? 16.059 -3.891 -1.415 1.00 93.38 91 THR A O 1
ATOM 718 N N . ARG A 1 92 ? 14.135 -4.610 -2.343 1.00 91.69 92 ARG A N 1
ATOM 719 C CA . ARG A 1 92 ? 13.222 -4.196 -1.259 1.00 91.69 92 ARG A CA 1
ATOM 720 C C . ARG A 1 92 ? 13.427 -2.737 -0.793 1.00 91.69 92 ARG A C 1
ATOM 722 O O . ARG A 1 92 ? 12.999 -2.373 0.297 1.00 91.69 92 ARG A O 1
ATOM 729 N N . ALA A 1 93 ? 14.018 -1.873 -1.623 1.00 94.75 93 ALA A N 1
ATOM 730 C CA . ALA A 1 93 ? 14.426 -0.519 -1.235 1.00 94.75 93 ALA A CA 1
ATOM 731 C C . ALA A 1 93 ? 13.241 0.385 -0.844 1.00 94.75 93 ALA A C 1
ATOM 733 O O . ALA A 1 93 ? 13.366 1.243 0.028 1.00 94.75 93 ALA A O 1
ATOM 734 N N . CYS A 1 94 ? 12.063 0.147 -1.427 1.00 95.31 94 CYS A N 1
ATOM 735 C CA . CYS A 1 94 ? 10.823 0.825 -1.053 1.00 95.31 94 CYS A CA 1
ATOM 736 C C . CYS A 1 94 ? 10.417 0.567 0.411 1.00 95.31 94 CYS A C 1
ATOM 738 O O . CYS A 1 94 ? 9.873 1.462 1.054 1.00 95.31 94 CYS A O 1
ATOM 740 N N . GLN A 1 95 ? 10.706 -0.620 0.955 1.00 93.31 95 GLN A N 1
ATOM 741 C CA . GLN A 1 95 ? 10.389 -0.979 2.339 1.00 93.31 95 GLN A CA 1
ATOM 742 C C . GLN A 1 95 ? 11.267 -0.210 3.330 1.00 93.31 95 GLN A C 1
ATOM 744 O O . GLN A 1 95 ? 1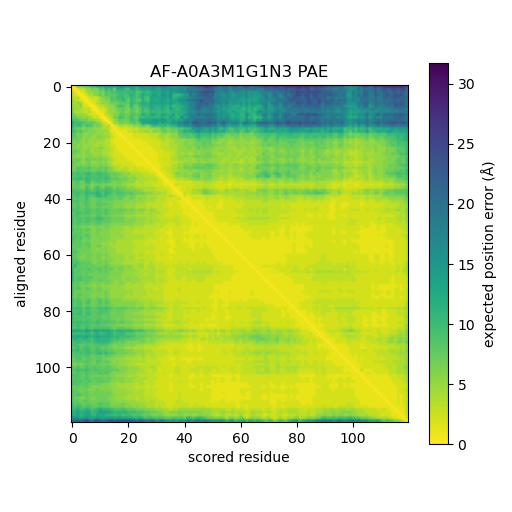0.747 0.322 4.305 1.00 93.31 95 GLN A O 1
ATOM 749 N N . LEU A 1 96 ? 12.565 -0.073 3.038 1.00 91.88 96 LEU A N 1
ATOM 750 C CA . LEU A 1 96 ? 13.494 0.731 3.845 1.00 91.88 96 LEU A CA 1
ATOM 751 C C . LEU A 1 96 ? 13.134 2.223 3.843 1.00 91.88 96 LEU A C 1
ATOM 753 O O . LEU A 1 96 ? 13.365 2.920 4.823 1.00 91.88 96 LEU A O 1
ATOM 757 N N . ALA A 1 97 ? 12.546 2.713 2.750 1.00 94.12 97 ALA A N 1
ATOM 758 C CA . ALA A 1 97 ? 12.078 4.091 2.637 1.00 94.12 97 ALA A CA 1
ATOM 759 C C . ALA A 1 97 ? 10.716 4.339 3.306 1.00 94.12 97 ALA A C 1
ATOM 761 O O . ALA A 1 97 ? 10.249 5.477 3.342 1.00 94.12 97 ALA A O 1
ATOM 762 N N . CYS A 1 98 ? 10.038 3.295 3.790 1.00 94.12 98 CYS A N 1
ATOM 763 C CA . CYS A 1 98 ? 8.711 3.443 4.357 1.00 94.12 98 CYS A CA 1
ATOM 764 C C . CYS A 1 98 ? 8.774 3.854 5.838 1.00 94.12 98 CYS A C 1
ATOM 766 O O . CYS A 1 98 ? 9.191 3.044 6.667 1.00 94.12 98 CYS A O 1
ATOM 768 N N . PRO A 1 99 ? 8.244 5.032 6.224 1.00 91.50 99 PRO A N 1
ATOM 769 C CA . PRO A 1 99 ? 8.245 5.469 7.624 1.00 91.50 99 PRO A CA 1
ATOM 770 C C . PRO A 1 99 ? 7.332 4.625 8.531 1.00 91.50 99 PRO A C 1
ATOM 772 O O . PRO A 1 99 ? 7.405 4.731 9.751 1.00 91.50 99 PRO A O 1
ATOM 775 N N . TYR A 1 100 ? 6.471 3.785 7.947 1.00 90.81 100 TYR A N 1
ATOM 776 C CA . TYR A 1 100 ? 5.528 2.917 8.663 1.00 90.81 100 TYR A CA 1
ATOM 777 C C . TYR A 1 100 ? 5.928 1.436 8.634 1.00 90.81 100 TYR A C 1
ATOM 779 O O . TYR A 1 100 ? 5.176 0.594 9.119 1.00 90.81 100 TYR A O 1
ATOM 787 N N . ASN A 1 101 ? 7.094 1.113 8.060 1.00 90.25 101 ASN A N 1
ATOM 788 C CA . ASN A 1 101 ? 7.661 -0.237 8.018 1.00 90.25 101 ASN A CA 1
ATOM 789 C C . ASN A 1 101 ? 6.706 -1.315 7.450 1.00 90.25 101 ASN A C 1
ATOM 791 O O . ASN A 1 101 ? 6.684 -2.462 7.906 1.00 90.25 101 ASN A O 1
ATOM 795 N N . ILE A 1 102 ? 5.886 -0.943 6.458 1.00 92.88 102 ILE A N 1
ATOM 796 C CA . ILE A 1 102 ? 4.977 -1.876 5.779 1.00 92.88 102 ILE A CA 1
ATOM 797 C C . ILE A 1 102 ? 5.756 -2.806 4.836 1.00 92.88 102 ILE A C 1
ATOM 799 O O . ILE A 1 102 ? 6.713 -2.389 4.182 1.00 92.88 102 ILE A O 1
ATOM 803 N N . GLN A 1 103 ? 5.324 -4.065 4.713 1.00 93.12 103 GLN A N 1
ATOM 804 C CA . GLN A 1 103 ? 5.961 -5.079 3.853 1.00 93.12 103 GLN A CA 1
ATOM 805 C C . GLN A 1 103 ? 5.594 -4.886 2.368 1.00 93.12 103 GLN A C 1
ATOM 807 O O . GLN A 1 103 ? 4.958 -5.746 1.757 1.00 93.12 103 GLN A O 1
ATOM 812 N N . ILE A 1 104 ? 5.966 -3.735 1.789 1.00 95.69 104 ILE A N 1
ATOM 813 C CA . ILE A 1 104 ? 5.481 -3.253 0.480 1.00 95.69 104 ILE A CA 1
ATOM 814 C C . ILE A 1 104 ? 5.499 -4.334 -0.606 1.00 95.69 104 ILE A C 1
ATOM 816 O O . ILE A 1 104 ? 4.440 -4.596 -1.179 1.00 95.69 104 ILE A O 1
ATOM 820 N N . PRO A 1 105 ? 6.635 -4.995 -0.906 1.00 95.44 105 PRO A N 1
ATOM 821 C CA . PRO A 1 105 ? 6.682 -5.901 -2.050 1.00 95.44 105 PRO A CA 1
ATOM 822 C C . PRO A 1 105 ? 5.843 -7.158 -1.818 1.00 95.44 105 PRO A C 1
ATOM 824 O O . PRO A 1 105 ? 5.252 -7.671 -2.762 1.00 95.44 105 PRO A O 1
ATOM 827 N N . GLY A 1 106 ? 5.731 -7.609 -0.563 1.00 95.31 106 GLY A N 1
ATOM 828 C CA . GLY A 1 106 ? 4.844 -8.708 -0.184 1.00 95.31 106 GLY A CA 1
ATOM 829 C C . GLY A 1 106 ? 3.379 -8.350 -0.415 1.00 95.31 106 GLY A C 1
ATOM 830 O O . GLY A 1 106 ? 2.695 -9.050 -1.151 1.00 95.31 106 GLY A O 1
ATOM 831 N N . LEU A 1 107 ? 2.929 -7.212 0.122 1.00 95.94 107 LEU A N 1
ATOM 832 C CA . LEU A 1 107 ? 1.539 -6.756 -0.001 1.00 95.94 107 LEU A CA 1
ATOM 833 C C . LEU A 1 107 ? 1.117 -6.525 -1.457 1.00 95.94 107 LEU A C 1
ATOM 835 O O . LEU A 1 107 ? 0.006 -6.886 -1.847 1.00 95.94 107 LEU A O 1
ATOM 839 N N . VAL A 1 108 ? 1.998 -5.924 -2.263 1.00 97.00 108 VAL A N 1
ATOM 840 C CA . VAL A 1 108 ? 1.748 -5.692 -3.692 1.00 97.00 108 VAL A CA 1
ATOM 841 C C . VAL A 1 108 ? 1.685 -7.014 -4.45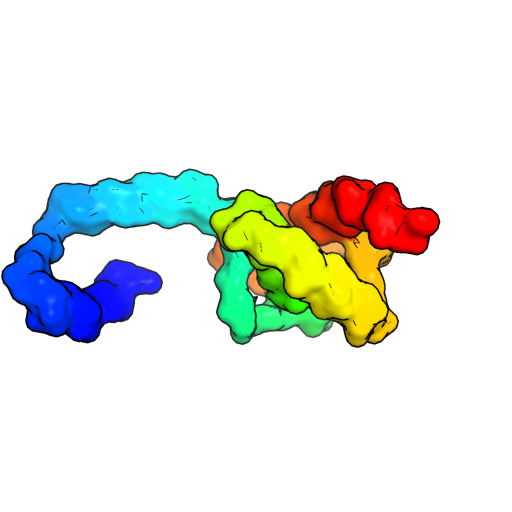7 1.00 97.00 108 VAL A C 1
ATOM 843 O O . VAL A 1 108 ? 0.729 -7.234 -5.199 1.00 97.00 108 VAL A O 1
ATOM 846 N N . SER A 1 109 ? 2.671 -7.895 -4.261 1.00 96.75 109 SER A N 1
ATOM 847 C CA . SER A 1 109 ? 2.764 -9.193 -4.943 1.00 96.75 109 SER A CA 1
ATOM 848 C C . SER A 1 109 ? 1.584 -10.105 -4.605 1.00 96.75 109 SER A C 1
ATOM 850 O O . SER A 1 109 ? 0.940 -10.652 -5.500 1.00 96.75 109 SER A O 1
ATOM 852 N N . GLU A 1 110 ? 1.247 -10.226 -3.320 1.00 96.44 110 GLU A N 1
ATOM 853 C CA . GLU A 1 110 ? 0.126 -11.036 -2.840 1.00 96.44 110 GLU A CA 1
ATOM 854 C C . GLU A 1 110 ? -1.197 -10.568 -3.452 1.00 96.44 110 GLU A C 1
ATOM 856 O O . GLU A 1 110 ? -1.944 -11.363 -4.030 1.00 96.44 110 GLU A O 1
ATOM 861 N N . TRP A 1 111 ? -1.471 -9.261 -3.391 1.00 96.81 111 TRP A N 1
ATOM 862 C CA . TRP A 1 111 ? -2.718 -8.738 -3.926 1.00 96.81 111 TRP A CA 1
ATOM 863 C C . TRP A 1 111 ? -2.785 -8.859 -5.448 1.00 96.81 111 TRP A C 1
ATOM 865 O O . TRP A 1 111 ? -3.798 -9.346 -5.950 1.00 96.81 111 TRP A O 1
ATOM 875 N N . HIS A 1 112 ? -1.710 -8.517 -6.170 1.00 97.06 112 HIS A N 1
ATOM 876 C CA . HIS A 1 112 ? -1.614 -8.702 -7.623 1.00 97.06 112 HIS A CA 1
ATOM 877 C C . HIS A 1 112 ? -1.966 -10.141 -8.030 1.00 97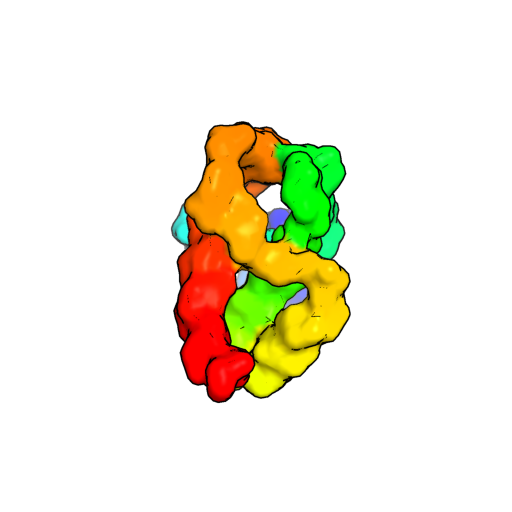.06 112 HIS A C 1
ATOM 879 O O . HIS A 1 112 ? -2.825 -10.346 -8.888 1.00 97.06 112 HIS A O 1
ATOM 885 N N . LYS A 1 113 ? -1.397 -11.144 -7.350 1.00 96.62 113 LYS A N 1
ATOM 886 C CA . LYS A 1 113 ? -1.711 -12.562 -7.589 1.00 96.62 113 LYS A CA 1
ATOM 887 C C . LYS A 1 113 ? -3.178 -12.890 -7.313 1.00 96.62 113 LYS A C 1
ATOM 889 O O . LYS A 1 113 ? -3.813 -13.557 -8.125 1.00 96.62 113 LYS A O 1
ATOM 894 N N . SER A 1 114 ? -3.741 -12.387 -6.214 1.00 96.06 114 SER A N 1
ATOM 895 C CA . SER A 1 114 ? -5.140 -12.651 -5.840 1.00 96.06 114 SER A CA 1
ATOM 896 C C . SER A 1 114 ? -6.172 -12.110 -6.841 1.00 96.06 114 SER A C 1
ATOM 898 O O . SER A 1 114 ? -7.277 -12.656 -6.946 1.00 96.06 114 SER A O 1
ATOM 900 N N . ILE A 1 115 ? -5.824 -11.046 -7.579 1.00 96.56 115 ILE A N 1
ATOM 901 C CA . ILE A 1 115 ? -6.715 -10.407 -8.553 1.00 96.56 115 ILE A CA 1
ATOM 902 C C . ILE A 1 115 ? -6.483 -10.865 -9.997 1.00 96.56 115 ILE A C 1
ATOM 904 O O . ILE A 1 115 ? -7.356 -10.620 -10.825 1.00 96.56 115 ILE A O 1
ATOM 908 N N . LYS A 1 116 ? -5.379 -11.574 -10.301 1.00 92.00 116 LYS A N 1
ATOM 909 C CA . LYS A 1 116 ? -5.072 -12.095 -11.653 1.00 92.00 116 LYS A CA 1
ATOM 910 C C . LYS A 1 116 ? -6.245 -12.851 -12.277 1.00 92.00 116 LYS A C 1
ATOM 912 O O . LYS A 1 116 ? -6.569 -12.625 -13.434 1.00 92.00 116 LYS A O 1
ATOM 917 N N . ARG A 1 117 ? -6.942 -13.670 -11.485 1.00 92.31 117 ARG A N 1
ATOM 918 C CA . ARG A 1 117 ? -8.125 -14.445 -11.911 1.00 92.31 117 ARG A CA 1
ATOM 919 C C . ARG A 1 117 ? -9.305 -13.613 -12.435 1.00 92.31 117 ARG A C 1
ATOM 921 O O . ARG A 1 117 ? -10.232 -14.185 -12.982 1.00 92.31 117 ARG A O 1
ATOM 928 N N . PHE A 1 118 ? -9.313 -12.296 -12.222 1.00 91.56 118 PHE A N 1
ATOM 929 C CA . PHE A 1 118 ? -10.359 -11.390 -12.713 1.00 91.56 118 PHE A CA 1
ATOM 930 C C . PHE A 1 118 ? -9.958 -10.657 -14.007 1.00 91.56 118 PHE A C 1
ATOM 932 O O . PHE A 1 118 ? -10.676 -9.761 -14.461 1.00 91.56 118 PHE A O 1
ATOM 939 N N . PHE A 1 119 ? -8.789 -10.980 -14.563 1.00 84.75 119 PHE A N 1
ATOM 940 C CA . PHE A 1 119 ? -8.240 -10.387 -15.785 1.00 84.75 119 PHE A CA 1
ATOM 941 C C . PHE A 1 119 ? -7.965 -11.415 -16.889 1.00 84.75 119 PHE A C 1
ATOM 943 O O . PHE A 1 119 ? -7.466 -11.021 -17.939 1.00 84.75 119 PHE A O 1
ATOM 950 N N . VAL A 1 120 ? -8.274 -12.690 -16.633 1.00 64.94 120 VAL A N 1
ATOM 951 C CA . VAL A 1 120 ? -8.252 -13.783 -17.616 1.00 64.94 120 VAL A CA 1
ATOM 952 C C . VAL A 1 120 ? -9.602 -13.854 -18.310 1.00 64.94 120 VAL A C 1
ATOM 954 O O . VAL A 1 120 ? -10.615 -13.672 -17.595 1.00 64.94 120 VAL A O 1
#

pLDDT: mean 90.02, std 8.98, range [56.5, 98.19]

Foldseek 3Di:
DVVVCVVVCVVVVDDDDPVNVVVVVVVCVVCLQLADDAPPCQLQVQDPQSASLNLLRVLVCCVPPVVNPVVSVVSQVPDPDALPSLVPDPPQSSQVRDPSNHSRSCNRVVVSVVCVVVVD

Solvent-accessible surface area (backbone atoms only — not comparable to full-atom values): 7054 Å² total; per-residue (Å²): 111,77,81,65,45,62,70,54,39,70,75,64,80,52,90,84,51,73,69,57,52,52,53,51,54,53,51,48,69,70,44,39,46,80,50,78,68,75,88,62,57,67,27,37,86,48,34,92,72,60,38,56,54,48,60,52,51,45,30,48,42,30,32,77,74,67,69,37,42,67,62,19,52,58,55,55,71,70,47,96,50,67,39,68,65,34,70,76,57,79,76,60,45,30,32,79,52,32,95,58,61,33,58,51,50,59,58,40,24,54,50,44,61,74,50,47,78,78,74,112

Radius of gyration: 16.84 Å; Cα contacts (8 Å, |Δi|>4): 117; chains: 1; bounding box: 36×34×46 Å

Sequence (120 aa):
SVSQLNLYLRASGTGFGPSDEAVLRKYEKVLSSNYCRPGCSLCETRCPESVPVANILRYRHYHLNYGQKDLALQAYRRLHKDGSGCESCRTRACQLACPYNIQIPGLVSEWHKSIKRFFV

Mean predicted aligned error: 5.42 Å